Protein AF-X1KW95-F1 (afdb_monomer_lite)

Structure (mmCIF, N/CA/C/O backbone):
data_AF-X1KW95-F1
#
_entry.id   AF-X1KW95-F1
#
loop_
_atom_site.group_PDB
_atom_site.id
_atom_site.type_symbol
_atom_site.label_atom_id
_atom_site.label_alt_id
_atom_site.label_comp_id
_atom_site.label_asym_id
_atom_site.label_entity_id
_atom_site.label_seq_id
_atom_site.pdbx_PDB_ins_code
_atom_site.Cartn_x
_atom_site.Cartn_y
_atom_site.Cartn_z
_atom_site.occupancy
_atom_site.B_iso_or_equiv
_atom_site.auth_seq_id
_atom_site.auth_comp_id
_atom_site.auth_asym_id
_atom_site.auth_atom_id
_atom_site.pdbx_PDB_model_num
ATOM 1 N N . LYS A 1 1 ? 0.796 -13.875 -15.876 1.00 48.06 1 LYS A N 1
ATOM 2 C CA . LYS A 1 1 ? 1.595 -12.700 -15.440 1.00 48.06 1 LYS A CA 1
ATOM 3 C C . LYS A 1 1 ? 1.055 -11.483 -16.168 1.00 48.06 1 LYS A C 1
ATOM 5 O O . LYS A 1 1 ? 0.884 -11.572 -17.375 1.00 48.06 1 LYS A O 1
ATOM 10 N N . LEU A 1 2 ? 0.725 -10.406 -15.456 1.00 55.97 2 LEU A N 1
ATOM 11 C CA . LEU A 1 2 ? 0.316 -9.163 -16.106 1.00 55.97 2 LEU A CA 1
ATOM 12 C C . LEU A 1 2 ? 1.542 -8.550 -16.804 1.00 55.97 2 LEU A C 1
ATOM 14 O O . LEU A 1 2 ? 2.582 -8.458 -16.148 1.00 55.97 2 LEU A O 1
ATOM 18 N N . PRO A 1 3 ? 1.472 -8.191 -18.099 1.00 59.38 3 PRO A N 1
ATOM 19 C CA . PRO A 1 3 ? 2.579 -7.527 -18.769 1.00 59.38 3 PRO A CA 1
ATOM 20 C C . PRO A 1 3 ? 2.753 -6.155 -18.130 1.00 59.38 3 PRO A C 1
ATOM 22 O O . PRO A 1 3 ? 1.882 -5.288 -18.207 1.00 59.38 3 PRO A O 1
ATOM 25 N N . 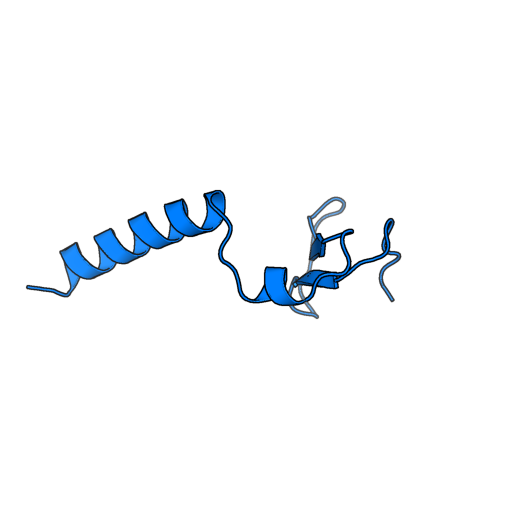MET A 1 4 ? 3.862 -6.000 -17.423 1.00 65.56 4 MET A N 1
ATOM 26 C CA . MET A 1 4 ? 4.195 -4.774 -16.732 1.00 65.56 4 MET A CA 1
ATOM 27 C C . MET A 1 4 ? 5.120 -3.975 -17.638 1.00 65.56 4 MET A C 1
ATOM 29 O O . MET A 1 4 ? 6.171 -4.470 -18.030 1.00 65.56 4 MET A O 1
ATOM 33 N N . VAL A 1 5 ? 4.696 -2.766 -18.008 1.00 73.69 5 VAL A N 1
ATOM 34 C CA . VAL A 1 5 ? 5.373 -1.950 -19.034 1.00 73.69 5 VAL A CA 1
ATOM 35 C C . VAL A 1 5 ? 6.775 -1.508 -18.586 1.00 73.69 5 VAL A C 1
ATOM 37 O O . VAL A 1 5 ? 7.619 -1.194 -19.416 1.00 73.69 5 VAL A O 1
ATOM 40 N N . ILE A 1 6 ? 7.035 -1.518 -17.274 1.00 83.75 6 ILE A N 1
ATOM 41 C CA . ILE A 1 6 ? 8.302 -1.122 -16.653 1.00 83.75 6 ILE A CA 1
ATOM 42 C C . ILE A 1 6 ? 8.695 -2.103 -15.540 1.00 83.75 6 ILE A C 1
ATOM 44 O O . ILE A 1 6 ? 7.828 -2.658 -14.861 1.00 83.75 6 ILE A O 1
ATOM 48 N N . GLY A 1 7 ? 10.002 -2.309 -15.352 1.00 87.75 7 GLY A N 1
ATOM 49 C CA . GLY A 1 7 ? 10.559 -3.036 -14.207 1.00 87.75 7 GLY A CA 1
ATOM 50 C C . GLY A 1 7 ? 10.570 -2.183 -12.933 1.00 87.75 7 GLY A C 1
ATOM 51 O O . GLY A 1 7 ? 10.425 -0.965 -13.002 1.00 87.75 7 GLY A O 1
ATOM 52 N N . GLY A 1 8 ? 10.724 -2.820 -11.769 1.00 91.06 8 GLY A N 1
ATOM 53 C CA . GLY A 1 8 ? 10.766 -2.124 -10.481 1.00 91.06 8 GLY A CA 1
ATOM 54 C C . GLY A 1 8 ? 10.154 -2.921 -9.331 1.00 91.06 8 GLY A C 1
ATOM 55 O O . GLY A 1 8 ? 9.964 -4.135 -9.431 1.00 91.06 8 GLY A O 1
ATOM 56 N N . VAL A 1 9 ? 9.822 -2.228 -8.239 1.00 91.62 9 VAL A N 1
ATOM 57 C CA . VAL A 1 9 ? 9.162 -2.815 -7.060 1.00 91.62 9 VAL A CA 1
ATOM 58 C C . VAL A 1 9 ? 7.674 -2.486 -7.073 1.00 91.62 9 VAL A C 1
ATOM 60 O O . VAL A 1 9 ? 7.282 -1.337 -7.262 1.00 91.62 9 VAL A O 1
ATOM 63 N N . VAL A 1 10 ? 6.826 -3.488 -6.841 1.00 90.44 10 VAL A N 1
ATOM 64 C CA . VAL A 1 10 ? 5.377 -3.284 -6.709 1.00 90.44 10 VAL A CA 1
ATOM 65 C C . VAL A 1 10 ? 5.081 -2.591 -5.378 1.00 90.44 10 VAL A C 1
ATOM 67 O O . VAL A 1 10 ? 5.380 -3.134 -4.320 1.00 90.44 10 VAL A O 1
ATOM 70 N N . ARG A 1 11 ? 4.457 -1.411 -5.429 1.00 89.50 11 ARG A N 1
ATOM 71 C CA . ARG A 1 11 ? 4.045 -0.639 -4.240 1.00 89.50 11 ARG A CA 1
ATOM 72 C C . ARG A 1 11 ? 2.575 -0.807 -3.885 1.00 89.50 11 ARG A C 1
ATOM 74 O O . ARG A 1 11 ? 2.189 -0.586 -2.744 1.00 89.50 11 ARG A O 1
ATOM 81 N N . ALA A 1 12 ? 1.742 -1.118 -4.873 1.00 88.44 12 ALA A N 1
ATOM 82 C CA . ALA A 1 12 ? 0.318 -1.359 -4.689 1.00 88.44 12 ALA A CA 1
ATOM 83 C C . ALA A 1 12 ? -0.177 -2.332 -5.756 1.00 88.44 12 ALA A C 1
ATOM 85 O O . ALA A 1 12 ? 0.264 -2.268 -6.905 1.00 88.44 12 ALA A O 1
ATOM 86 N N . LEU A 1 13 ? -1.112 -3.202 -5.391 1.00 90.69 13 LEU A N 1
ATOM 87 C CA . LEU A 1 13 ? -1.700 -4.176 -6.301 1.00 90.69 13 LEU A CA 1
ATOM 88 C C . LEU A 1 13 ? -3.159 -4.413 -5.919 1.00 90.69 13 LEU A C 1
ATOM 90 O O . LEU A 1 13 ? -3.481 -4.549 -4.738 1.00 90.69 13 LEU A O 1
ATOM 94 N N . LEU A 1 14 ? -4.038 -4.465 -6.916 1.00 91.31 14 LEU A N 1
ATOM 95 C CA . LEU A 1 14 ? -5.409 -4.911 -6.713 1.00 91.31 14 LEU A CA 1
ATOM 96 C C . LEU A 1 14 ? -5.431 -6.383 -6.288 1.00 91.31 14 LEU A C 1
ATOM 98 O O . LEU A 1 14 ? -4.653 -7.206 -6.771 1.00 91.31 14 LEU A O 1
ATOM 102 N N . ARG A 1 15 ? -6.358 -6.724 -5.391 1.00 91.44 15 ARG A N 1
ATOM 103 C CA . ARG A 1 15 ? -6.574 -8.111 -4.975 1.00 91.44 15 ARG A CA 1
ATOM 104 C C . ARG A 1 15 ? -7.029 -8.954 -6.176 1.00 91.44 15 ARG A C 1
ATOM 106 O O . ARG A 1 15 ? -7.836 -8.514 -6.993 1.00 91.44 15 ARG A O 1
ATOM 113 N N . SER A 1 16 ? -6.528 -10.183 -6.248 1.00 91.06 16 SER A N 1
ATOM 114 C CA . SER A 1 16 ? -6.925 -11.167 -7.258 1.00 91.06 16 SER A CA 1
ATOM 115 C C . SER A 1 16 ? -8.425 -11.489 -7.210 1.00 91.06 16 SER A C 1
ATOM 117 O O . SER A 1 16 ? -9.033 -11.479 -6.141 1.00 91.06 16 SER A O 1
ATOM 119 N N . GLY A 1 17 ? -9.007 -11.824 -8.366 1.00 91.81 17 GLY A N 1
ATOM 120 C CA . GLY A 1 17 ? -10.409 -12.252 -8.482 1.00 91.81 17 GLY A CA 1
ATOM 121 C C . GLY A 1 17 ? -11.434 -11.118 -8.597 1.00 91.81 17 GLY A C 1
ATOM 122 O O . GLY A 1 17 ? -12.630 -11.385 -8.628 1.00 91.81 17 GLY A O 1
ATOM 123 N N . ILE A 1 18 ? -10.991 -9.861 -8.679 1.00 92.50 18 ILE A N 1
ATOM 124 C CA . ILE A 1 18 ? -11.876 -8.705 -8.863 1.00 92.50 18 ILE A CA 1
ATOM 125 C C . ILE A 1 18 ? -12.155 -8.486 -10.356 1.00 92.50 18 ILE A C 1
ATOM 127 O O . ILE A 1 18 ? -11.232 -8.455 -11.172 1.00 92.50 18 ILE A O 1
ATOM 131 N N . VAL A 1 19 ? -13.427 -8.278 -10.706 1.00 94.25 19 VAL A N 1
ATOM 132 C CA . VAL A 1 19 ? -13.833 -7.846 -12.050 1.00 94.25 19 VAL A CA 1
ATOM 133 C C . VAL A 1 19 ? -13.516 -6.363 -12.213 1.00 94.25 19 VAL A C 1
ATOM 135 O O . VAL A 1 19 ? -13.944 -5.528 -11.419 1.00 94.25 19 VAL A O 1
ATOM 138 N N . VAL A 1 20 ? -12.775 -6.026 -13.264 1.00 93.06 20 VAL A N 1
ATOM 139 C CA . VAL A 1 20 ? -12.340 -4.656 -13.552 1.00 93.06 20 VAL A CA 1
ATOM 140 C C . VAL A 1 20 ? -12.717 -4.261 -14.972 1.00 93.06 20 VAL A C 1
ATOM 142 O O . VAL A 1 20 ? -12.770 -5.091 -15.879 1.00 93.06 20 VAL A O 1
ATOM 145 N N . ARG A 1 21 ? -12.964 -2.967 -15.180 1.00 95.31 21 ARG A N 1
ATOM 146 C CA . ARG A 1 21 ? -13.163 -2.410 -16.523 1.00 95.31 21 ARG A CA 1
ATOM 147 C C . ARG A 1 21 ? -11.820 -2.265 -17.240 1.00 95.31 21 ARG A C 1
ATOM 149 O O . ARG A 1 21 ? -10.778 -2.092 -16.605 1.00 95.31 21 ARG A O 1
ATOM 156 N N . LYS A 1 22 ? -11.843 -2.284 -18.576 1.00 91.62 22 LYS A N 1
ATOM 157 C CA . LYS A 1 22 ? -10.659 -1.976 -19.391 1.00 91.62 22 LYS A CA 1
ATOM 158 C C . LYS A 1 22 ? -10.114 -0.594 -19.010 1.00 91.62 22 LYS A C 1
ATOM 160 O O . LYS A 1 22 ? -10.881 0.351 -18.864 1.00 91.62 22 LYS A O 1
ATOM 165 N N . GLY A 1 23 ? -8.795 -0.496 -18.844 1.00 88.75 23 GLY A N 1
ATOM 166 C CA . GLY A 1 23 ? -8.123 0.742 -18.431 1.00 88.75 23 GLY A CA 1
ATOM 167 C C . GLY A 1 23 ? -8.123 1.002 -16.921 1.00 88.75 23 GLY A C 1
ATOM 168 O O . GLY A 1 23 ? -7.561 2.003 -16.486 1.00 88.75 23 GLY A O 1
ATOM 169 N N . ALA A 1 24 ? -8.702 0.115 -16.105 1.00 91.69 24 ALA A N 1
ATOM 170 C CA . ALA A 1 24 ? -8.576 0.217 -14.656 1.00 91.69 24 ALA A CA 1
ATOM 171 C C . ALA A 1 24 ? -7.104 0.123 -14.223 1.00 91.69 24 ALA A C 1
ATOM 173 O O . ALA A 1 24 ? -6.344 -0.711 -14.718 1.00 91.69 24 ALA A O 1
ATOM 174 N N . LYS A 1 25 ? -6.706 0.956 -13.257 1.00 88.75 25 LYS A N 1
ATOM 175 C CA . LYS A 1 25 ? -5.370 0.890 -12.661 1.00 88.75 25 LYS A CA 1
ATOM 176 C C . LYS A 1 25 ? -5.258 -0.366 -11.795 1.00 88.75 25 LYS A C 1
ATOM 178 O O . LYS A 1 25 ? -5.886 -0.447 -10.747 1.00 88.75 25 LYS A O 1
ATOM 183 N N . LEU A 1 26 ? -4.439 -1.323 -12.231 1.00 90.94 26 LEU A N 1
ATOM 184 C CA . LEU A 1 26 ? -4.284 -2.631 -11.575 1.00 90.94 26 LEU A CA 1
ATOM 185 C C . LEU A 1 26 ? -3.266 -2.646 -10.440 1.00 90.94 26 LEU A C 1
ATOM 187 O O . LEU A 1 26 ? -3.350 -3.463 -9.529 1.00 90.94 26 LEU A O 1
ATOM 191 N N . GLY A 1 27 ? -2.310 -1.730 -10.485 1.00 90.00 27 GLY A N 1
ATOM 192 C CA . GLY A 1 27 ? -1.261 -1.637 -9.492 1.00 90.00 27 GLY A CA 1
ATOM 193 C C . GLY A 1 27 ? -0.385 -0.422 -9.727 1.00 90.00 27 GLY A C 1
ATOM 194 O O . GLY A 1 27 ? -0.659 0.422 -10.585 1.00 90.00 27 GLY A O 1
ATOM 195 N N . GLU A 1 28 ? 0.666 -0.328 -8.930 1.00 89.25 28 GLU A N 1
ATOM 196 C CA . GLU A 1 28 ? 1.651 0.735 -9.006 1.00 89.25 28 GLU A CA 1
ATOM 197 C C . GLU A 1 28 ? 3.051 0.199 -8.735 1.00 89.25 28 GLU A C 1
ATOM 199 O O . GLU A 1 28 ? 3.243 -0.649 -7.862 1.00 89.25 28 GLU A O 1
ATOM 204 N N . ILE A 1 29 ? 4.016 0.716 -9.488 1.00 90.31 29 ILE A N 1
ATOM 205 C CA . ILE A 1 29 ? 5.396 0.242 -9.520 1.00 90.31 29 ILE A CA 1
ATOM 206 C C . ILE A 1 29 ? 6.300 1.429 -9.263 1.00 90.31 29 ILE A C 1
ATOM 208 O O . ILE A 1 29 ? 6.107 2.493 -9.850 1.00 90.31 29 ILE A O 1
ATOM 212 N N . ASP A 1 30 ? 7.294 1.221 -8.415 1.00 89.88 30 ASP A N 1
ATOM 213 C CA . ASP A 1 30 ? 8.422 2.120 -8.277 1.00 89.88 30 ASP A CA 1
ATOM 214 C C . ASP A 1 30 ? 9.558 1.678 -9.205 1.00 89.88 30 ASP A C 1
ATOM 216 O O . ASP A 1 30 ? 10.134 0.606 -8.977 1.00 89.88 30 ASP A O 1
ATOM 220 N N . PRO A 1 31 ? 9.896 2.455 -10.246 1.00 91.56 31 PRO A N 1
ATOM 221 C CA . PRO A 1 31 ? 10.955 2.079 -11.175 1.00 91.56 31 PRO A CA 1
ATOM 222 C C . PRO A 1 31 ? 12.350 2.141 -10.544 1.00 91.56 31 PRO A C 1
ATOM 224 O O . PRO A 1 31 ? 13.273 1.545 -11.089 1.00 91.56 31 PRO A O 1
ATOM 227 N N . SER A 1 32 ? 12.525 2.818 -9.398 1.00 91.25 32 SER A N 1
ATOM 228 C CA . SER A 1 32 ? 13.839 2.935 -8.746 1.00 91.25 32 SER A CA 1
ATOM 229 C C . SER A 1 32 ? 14.375 1.605 -8.212 1.00 91.25 32 SER A C 1
ATOM 231 O O . SER A 1 32 ? 15.555 1.502 -7.894 1.00 91.25 32 SER A O 1
ATOM 233 N N . GLY A 1 33 ? 13.518 0.589 -8.060 1.00 89.25 33 GLY A N 1
ATOM 234 C CA . GLY A 1 33 ? 13.917 -0.697 -7.491 1.00 89.25 33 GLY A CA 1
ATOM 235 C C . GLY A 1 33 ? 14.132 -0.677 -5.970 1.00 89.25 33 GLY A C 1
ATOM 236 O O . GLY A 1 33 ? 14.387 -1.727 -5.379 1.00 89.25 33 GLY A O 1
ATOM 237 N N . ASN A 1 34 ? 14.018 0.484 -5.316 1.00 92.12 34 ASN A N 1
ATOM 238 C CA . AS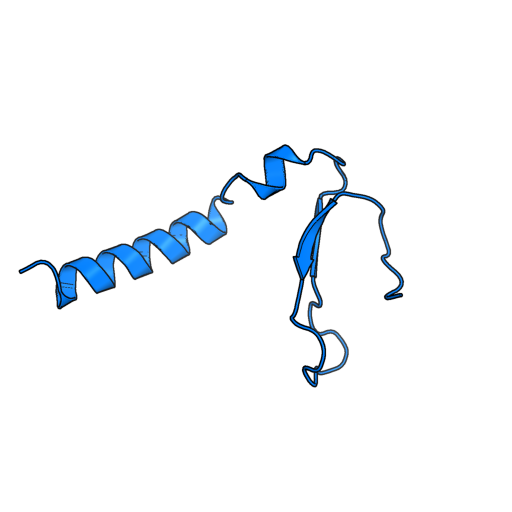N A 1 34 ? 14.276 0.626 -3.888 1.00 92.12 34 ASN A CA 1
ATOM 239 C C . ASN A 1 34 ? 13.107 0.065 -3.067 1.00 92.12 34 ASN A C 1
ATOM 241 O O . ASN A 1 34 ? 11.996 0.578 -3.139 1.00 92.12 34 ASN A O 1
ATOM 245 N N . ARG A 1 35 ? 13.342 -0.970 -2.256 1.00 90.94 35 ARG A N 1
ATOM 246 C CA . ARG A 1 35 ? 12.292 -1.587 -1.427 1.00 90.94 35 ARG A CA 1
ATOM 247 C C . ARG A 1 35 ? 11.833 -0.702 -0.269 1.00 90.94 35 ARG A C 1
ATOM 249 O O . ARG A 1 35 ? 10.667 -0.794 0.106 1.00 90.94 35 ARG A O 1
ATOM 256 N N . GLU A 1 36 ? 12.674 0.208 0.221 1.00 91.44 36 GLU A N 1
ATOM 257 C CA . GLU A 1 36 ? 12.339 1.115 1.331 1.00 91.44 36 GLU A CA 1
ATOM 258 C C . GLU A 1 36 ? 11.131 2.005 1.014 1.00 91.44 36 GLU A C 1
ATOM 260 O O . GLU A 1 36 ? 10.340 2.369 1.886 1.00 91.44 36 GLU A O 1
ATOM 265 N N . VAL A 1 37 ? 10.895 2.292 -0.269 1.00 87.62 37 VAL A N 1
ATOM 266 C CA . VAL A 1 37 ? 9.728 3.070 -0.709 1.00 87.62 37 VAL A CA 1
ATOM 267 C C . VAL A 1 37 ? 8.393 2.360 -0.433 1.00 87.62 37 VAL A C 1
ATOM 269 O O . VAL A 1 37 ? 7.344 3.009 -0.418 1.00 87.62 37 VAL A O 1
ATOM 272 N N . CYS A 1 38 ? 8.394 1.040 -0.221 1.00 88.81 38 CYS A N 1
ATOM 273 C CA . CYS A 1 38 ? 7.196 0.276 0.137 1.00 88.81 38 CYS A CA 1
ATOM 274 C C . CYS A 1 38 ? 6.783 0.500 1.593 1.00 88.81 38 CYS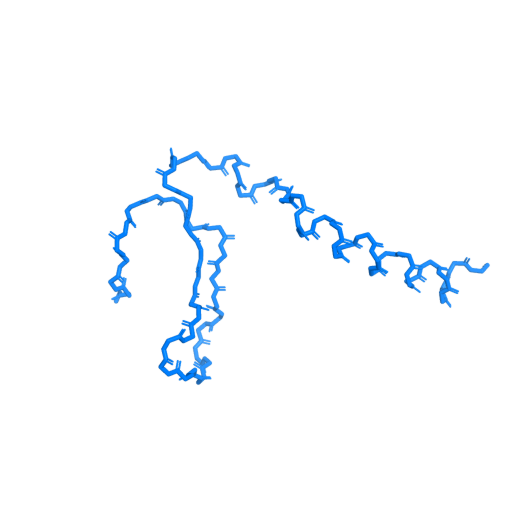 A C 1
ATOM 276 O O . CYS A 1 38 ? 5.608 0.352 1.918 1.00 88.81 38 CYS A O 1
ATOM 278 N N . TYR A 1 39 ? 7.727 0.910 2.440 1.00 90.81 39 TYR A N 1
ATOM 279 C CA . TYR A 1 39 ? 7.512 1.161 3.864 1.00 90.81 39 TYR A CA 1
ATOM 280 C C . TYR A 1 39 ? 7.328 2.650 4.182 1.00 90.81 39 TYR A C 1
ATOM 282 O O . TYR A 1 39 ? 7.135 3.026 5.335 1.00 90.81 39 TYR A O 1
ATOM 290 N N . THR A 1 40 ? 7.336 3.516 3.163 1.00 90.75 40 THR A N 1
ATOM 291 C CA . THR A 1 40 ? 7.123 4.959 3.319 1.00 90.75 40 THR A CA 1
ATOM 292 C C . THR A 1 40 ? 5.792 5.409 2.720 1.00 90.75 40 THR A C 1
ATOM 294 O O . THR A 1 40 ? 5.423 5.076 1.587 1.00 90.75 40 THR A O 1
ATOM 297 N N . ILE A 1 41 ? 5.056 6.225 3.481 1.00 89.69 41 ILE A N 1
ATOM 298 C CA . ILE A 1 41 ? 3.775 6.784 3.046 1.00 89.69 41 ILE A CA 1
ATOM 299 C C . ILE A 1 41 ? 3.979 7.991 2.123 1.00 89.69 41 ILE A C 1
ATOM 301 O O . ILE A 1 41 ? 4.665 8.962 2.457 1.00 89.69 41 ILE A O 1
ATOM 305 N N . ARG A 1 42 ? 3.333 7.957 0.952 1.00 88.50 42 ARG A N 1
ATOM 306 C CA . ARG A 1 42 ? 3.360 9.069 -0.009 1.00 88.50 42 ARG A CA 1
ATOM 307 C C . ARG A 1 42 ? 2.630 10.300 0.531 1.00 88.50 42 ARG A C 1
ATOM 309 O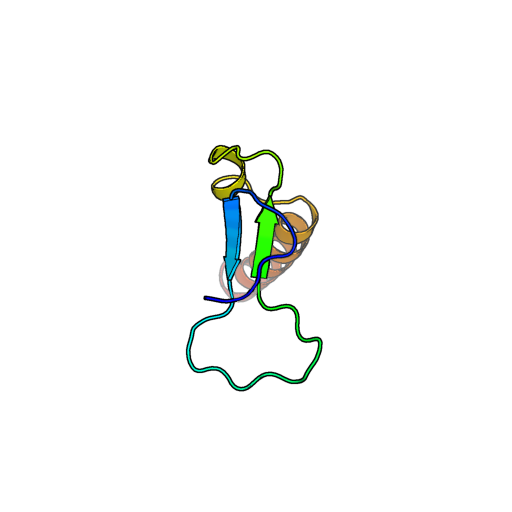 O . ARG A 1 42 ? 1.586 10.124 1.156 1.00 88.50 42 ARG A O 1
ATOM 316 N N . PRO A 1 43 ? 3.056 11.527 0.174 1.00 92.19 43 PRO A N 1
ATOM 317 C CA . PRO A 1 43 ? 2.381 12.760 0.592 1.00 92.19 43 PRO A CA 1
ATOM 318 C C . PRO A 1 43 ? 0.869 12.751 0.323 1.00 92.19 43 PRO A C 1
ATOM 320 O O . PRO A 1 43 ? 0.076 12.991 1.226 1.00 92.19 43 PRO A O 1
ATOM 323 N N . ARG A 1 44 ? 0.455 12.341 -0.886 1.00 91.00 44 ARG A N 1
ATOM 324 C CA . ARG A 1 44 ? -0.970 12.242 -1.252 1.00 91.00 44 ARG A CA 1
ATOM 325 C C . ARG A 1 44 ? -1.766 11.241 -0.407 1.00 91.00 44 ARG A C 1
ATOM 327 O O . ARG A 1 44 ? -2.936 11.468 -0.139 1.00 91.00 44 ARG A O 1
ATOM 334 N N . VAL A 1 45 ? -1.145 10.129 -0.006 1.00 92.56 45 VAL A N 1
ATOM 335 C CA . VAL A 1 45 ? -1.805 9.092 0.807 1.00 92.56 45 VAL A CA 1
ATOM 336 C C . VAL A 1 45 ? -1.840 9.530 2.270 1.00 92.56 45 VAL A C 1
ATOM 338 O O . VAL A 1 45 ? -2.830 9.299 2.952 1.00 92.56 45 VAL A O 1
ATOM 341 N N . ARG A 1 46 ? -0.793 10.230 2.726 1.00 95.31 46 ARG A N 1
ATOM 342 C CA . ARG A 1 46 ? -0.704 10.830 4.060 1.00 95.31 46 ARG A CA 1
ATOM 343 C C . ARG A 1 46 ? -1.808 11.858 4.297 1.00 95.31 46 ARG A C 1
ATOM 345 O O . ARG A 1 46 ? -2.420 11.818 5.352 1.00 95.31 46 ARG A O 1
ATOM 352 N N . ALA A 1 47 ? -2.098 12.716 3.316 1.00 96.62 47 ALA A N 1
ATOM 353 C CA . ALA A 1 47 ? -3.190 13.687 3.416 1.00 96.62 47 ALA A CA 1
ATOM 354 C C . ALA A 1 47 ? -4.559 13.005 3.606 1.00 96.62 47 ALA A C 1
ATOM 356 O O . ALA A 1 47 ? -5.318 13.381 4.491 1.00 96.62 47 ALA A O 1
ATOM 357 N N . ILE A 1 48 ? -4.840 11.951 2.829 1.00 96.44 48 ILE A N 1
ATOM 358 C CA . ILE A 1 48 ? -6.080 11.166 2.964 1.00 96.44 48 ILE A CA 1
ATOM 359 C C . ILE A 1 48 ? -6.148 10.493 4.341 1.00 96.44 48 ILE A C 1
ATOM 361 O O . ILE A 1 48 ? -7.175 10.561 5.009 1.00 96.44 48 ILE A O 1
ATOM 365 N N . ALA A 1 49 ? -5.053 9.863 4.776 1.00 96.88 49 ALA A N 1
ATOM 366 C CA . ALA A 1 49 ? -4.979 9.213 6.082 1.00 96.88 49 ALA A CA 1
ATOM 367 C C . ALA A 1 49 ? -5.186 10.204 7.240 1.00 96.88 49 ALA A C 1
ATOM 369 O O . ALA A 1 49 ? -5.844 9.852 8.214 1.00 96.88 49 ALA A O 1
ATOM 370 N N . GLY A 1 50 ? -4.676 11.434 7.113 1.00 97.38 50 GLY A N 1
ATOM 371 C CA . GLY A 1 50 ? -4.896 12.516 8.074 1.00 97.38 50 GLY A CA 1
ATOM 372 C C . GLY A 1 50 ? -6.379 12.831 8.259 1.00 97.38 50 GLY A C 1
ATOM 373 O O . GLY A 1 50 ? -6.870 12.747 9.376 1.00 97.38 50 GLY A O 1
ATOM 374 N N . GLY A 1 51 ? -7.118 13.061 7.169 1.00 97.38 51 GLY A N 1
ATOM 375 C CA . GLY A 1 51 ? -8.560 13.327 7.256 1.00 97.38 51 GLY A CA 1
ATOM 376 C C . GLY A 1 51 ? -9.369 12.159 7.842 1.00 97.38 51 GLY A C 1
ATOM 377 O O . GLY A 1 51 ? -10.319 12.368 8.592 1.00 97.38 51 GLY A O 1
ATOM 378 N N . VAL A 1 52 ? -8.978 10.909 7.554 1.00 97.94 52 VAL A N 1
ATOM 379 C CA . VAL A 1 52 ? -9.600 9.728 8.184 1.00 97.94 52 VAL A CA 1
ATOM 380 C C . VAL A 1 52 ? -9.316 9.692 9.687 1.00 97.94 52 VAL A C 1
ATOM 382 O O . VAL A 1 52 ? -10.228 9.439 10.472 1.00 97.94 52 VAL A O 1
ATOM 385 N N . LEU A 1 53 ? -8.070 9.949 10.093 1.00 97.38 53 LEU A N 1
ATOM 386 C CA . LEU A 1 53 ? -7.684 9.999 11.502 1.00 97.38 53 LEU A CA 1
ATOM 387 C C . LEU A 1 53 ? -8.449 11.099 12.246 1.00 97.38 53 LEU A C 1
ATOM 389 O O . LEU A 1 53 ? -8.986 10.839 13.319 1.00 97.38 53 LEU A O 1
ATOM 393 N N . GLU A 1 54 ? -8.551 12.291 11.660 1.00 97.62 54 GLU A N 1
ATOM 394 C CA . GLU A 1 54 ? -9.340 13.402 12.198 1.00 97.62 54 GLU A CA 1
ATOM 395 C C . GLU A 1 54 ? -10.801 12.991 12.423 1.00 97.62 54 GLU A C 1
ATOM 397 O O . GLU A 1 54 ? -11.318 13.158 13.525 1.00 97.62 54 GLU A O 1
ATOM 402 N N . ALA A 1 55 ? -11.449 12.368 11.432 1.00 97.88 55 ALA A N 1
ATOM 403 C CA . ALA A 1 55 ? -12.834 11.909 11.555 1.00 97.88 55 ALA A CA 1
ATOM 404 C C . ALA A 1 55 ? -13.024 10.866 12.673 1.00 97.88 55 ALA A C 1
ATOM 406 O O . ALA A 1 55 ? -14.023 10.901 13.395 1.00 97.88 55 ALA A O 1
ATOM 407 N N . ILE A 1 56 ? -12.067 9.946 12.837 1.00 98.06 56 ILE A N 1
ATOM 408 C CA . ILE A 1 56 ? -12.081 8.960 13.927 1.00 98.06 56 ILE A CA 1
ATOM 409 C C . ILE A 1 56 ? -11.972 9.66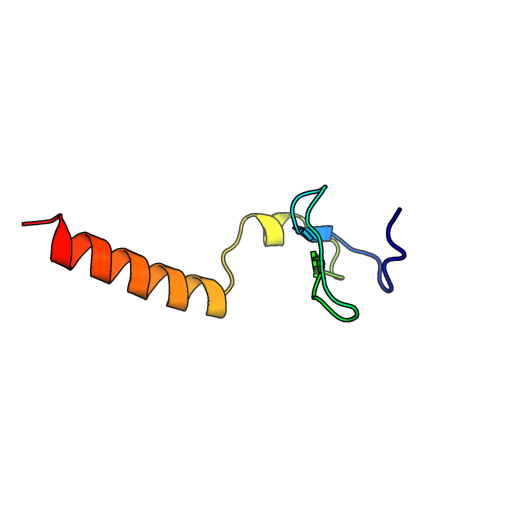6 15.280 1.00 98.06 56 ILE A C 1
ATOM 411 O O . ILE A 1 56 ? -12.774 9.386 16.171 1.00 98.06 56 ILE A O 1
ATOM 415 N N . LEU A 1 57 ? -11.026 10.597 15.432 1.00 98.00 57 LEU A N 1
ATOM 416 C CA . LEU A 1 57 ? -10.840 11.349 16.674 1.00 98.00 57 LEU A CA 1
ATOM 417 C C . LEU A 1 57 ? -12.089 12.166 17.022 1.00 98.00 57 LEU A C 1
ATOM 419 O O . LEU A 1 57 ? -12.561 12.092 18.151 1.00 98.00 57 LEU A O 1
ATOM 423 N N . MET A 1 58 ? -12.693 12.847 16.044 1.00 97.12 58 MET A N 1
ATOM 424 C CA . MET A 1 58 ? -13.942 13.592 16.238 1.00 97.12 58 MET A CA 1
ATOM 425 C C . MET A 1 58 ? -15.107 12.706 16.698 1.00 97.12 58 MET A C 1
ATOM 427 O O . MET A 1 58 ? -15.988 13.177 17.414 1.00 97.12 58 MET A O 1
ATOM 431 N N . ARG A 1 59 ? -15.159 11.438 16.265 1.00 97.19 59 ARG A N 1
ATOM 432 C CA . ARG A 1 59 ? -16.291 10.542 16.546 1.00 97.19 59 ARG A CA 1
ATOM 433 C C . ARG A 1 59 ? -16.126 9.705 17.814 1.00 97.19 59 ARG A C 1
ATOM 435 O O . ARG A 1 59 ? -17.145 9.372 18.427 1.00 97.19 59 ARG A O 1
ATOM 442 N N . PHE A 1 60 ? -14.896 9.316 18.146 1.00 96.81 60 PHE A N 1
ATOM 443 C CA . PHE A 1 60 ? -14.609 8.269 19.132 1.00 96.81 60 PHE A CA 1
ATOM 444 C C . PHE A 1 60 ? -13.643 8.685 20.248 1.00 96.81 60 PHE A C 1
ATOM 446 O O . PHE A 1 60 ? -13.555 7.962 21.235 1.00 96.81 60 PHE A O 1
ATOM 453 N N . ASN A 1 61 ? -12.929 9.808 20.121 1.00 88.81 61 ASN A N 1
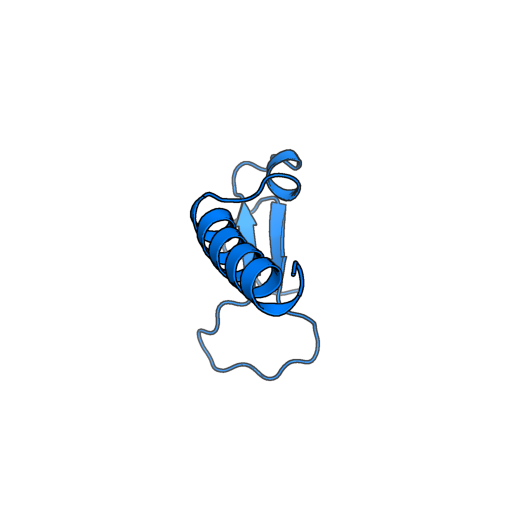ATOM 454 C CA . ASN A 1 61 ? -12.010 10.304 21.149 1.00 88.81 61 ASN A CA 1
ATOM 455 C C . ASN A 1 61 ? -12.653 11.469 21.914 1.00 88.81 61 ASN A C 1
ATOM 457 O O . ASN A 1 61 ? -12.235 12.621 21.766 1.00 88.81 61 ASN A O 1
ATOM 461 N N . VAL A 1 62 ? -13.706 11.137 22.668 1.00 67.25 62 VAL A N 1
ATOM 462 C CA . VAL A 1 62 ? -14.448 12.054 23.549 1.00 67.25 62 VAL A CA 1
ATOM 463 C C . VAL A 1 62 ? -13.924 11.944 24.971 1.00 67.25 62 VAL A C 1
ATOM 465 O O . VAL A 1 62 ? -13.765 10.790 25.430 1.00 67.25 62 VAL A O 1
#

pLDDT: mean 89.36, std 9.97, range [48.06, 98.06]

Sequence (62 aa):
KLPMVIGGVVRALLRSGIVVRKGAKLGEIDPSGNREVCYTIRPRVRAIAGGVLEAILMRFNV

Secondary structure (DSSP, 8-state):
----SS-SEEEEEPPTT----TT---EEEETT--GGGGSS--HHHHHHHHHHHHHHHHHH--

Foldseek 3Di:
DPPDPADAAWLFADDPPDDDDPPDDGTDGDRVNDPVVSVDDDPVRVVVVVVVVVVCCVPPVD

Radius of gyration: 15.96 Å; chains: 1; bounding box: 31×26×43 Å

Organism: NCBI:txid412755